Protein AF-A0A485ASW5-F1 (afdb_monomer)

pLDDT: mean 81.19, std 19.3, range [28.7, 95.56]

Foldseek 3Di:
DDQAACPAEDEQQQDDDLVRLLRLLVRLYAYAYDVPVCVVVVVHDHPQVSNVVSNHHDYDVPDPPPPD

InterPro domains:
  IPR032466 Metal-dependent hydrolase [SSF51556] (5-56)

Organism: Raoultella planticola (NCBI:txid575)

Solvent-accessible surface area (backbone atoms only — not comparable to full-atom values): 3976 Å² total; per-residue (Å²): 134,73,100,62,22,78,88,36,73,48,67,58,63,47,85,69,54,73,68,55,37,46,50,31,10,76,40,26,21,25,40,33,54,50,68,67,58,26,57,76,70,68,65,53,72,49,62,59,66,60,27,49,74,40,47,19,36,74,66,36,83,55,71,80,79,71,86,120

Structure (mmCIF, N/CA/C/O backbone):
data_AF-A0A485ASW5-F1
#
_entry.id   AF-A0A485ASW5-F1
#
loop_
_atom_site.group_PDB
_atom_site.id
_atom_site.type_symbol
_atom_site.label_atom_id
_atom_site.label_alt_id
_atom_site.label_comp_id
_atom_site.label_asym_id
_atom_site.label_entity_id
_atom_site.label_seq_id
_atom_site.pdbx_PDB_ins_code
_atom_site.Cartn_x
_atom_site.Cartn_y
_atom_site.Cartn_z
_atom_site.occupancy
_atom_site.B_iso_or_equiv
_atom_site.auth_seq_id
_atom_site.auth_comp_id
_atom_site.auth_asym_id
_atom_site.auth_atom_id
_atom_site.pdbx_PDB_model_num
ATOM 1 N N . MET A 1 1 ? -7.321 13.184 15.945 1.00 50.91 1 MET A N 1
ATOM 2 C CA . MET A 1 1 ? -7.493 12.691 14.566 1.00 50.91 1 MET A CA 1
ATOM 3 C C . MET A 1 1 ? -6.315 11.779 14.284 1.00 50.91 1 MET A C 1
ATOM 5 O O . MET A 1 1 ? -5.198 12.262 14.170 1.00 50.91 1 MET A O 1
ATOM 9 N N . THR A 1 2 ? -6.515 10.468 14.369 1.00 66.75 2 THR A N 1
ATOM 10 C CA . THR A 1 2 ? -5.467 9.478 14.088 1.00 66.75 2 THR A CA 1
ATOM 11 C C . THR A 1 2 ? -5.208 9.454 12.582 1.00 66.75 2 THR A C 1
ATOM 13 O O . THR A 1 2 ? -6.157 9.463 11.810 1.00 66.75 2 THR A O 1
ATOM 16 N N . GLY A 1 3 ? -3.943 9.455 12.150 1.00 84.56 3 GLY A N 1
ATOM 17 C CA . GLY A 1 3 ? -3.553 9.426 10.727 1.00 84.56 3 GLY A CA 1
ATOM 18 C C . GLY A 1 3 ? -3.769 8.075 10.026 1.00 84.56 3 GLY A C 1
ATOM 19 O O . GLY A 1 3 ? -3.075 7.782 9.061 1.00 84.56 3 GLY A O 1
ATOM 20 N N . TRP A 1 4 ? -4.687 7.253 10.538 1.00 87.81 4 TRP A N 1
ATOM 21 C CA . TRP A 1 4 ? -4.957 5.872 10.135 1.00 87.81 4 TRP A CA 1
ATOM 22 C C . TRP A 1 4 ? -6.450 5.584 10.302 1.00 87.81 4 TRP A C 1
ATOM 24 O O . TRP A 1 4 ? -7.070 6.141 11.215 1.00 87.81 4 TRP A O 1
ATOM 34 N N . GLY A 1 5 ? -7.001 4.682 9.490 1.00 86.69 5 GLY A N 1
ATOM 35 C CA . GLY A 1 5 ? -8.391 4.250 9.612 1.00 86.69 5 GLY A CA 1
ATOM 36 C C . GLY A 1 5 ? -9.029 3.807 8.299 1.00 86.69 5 GLY A C 1
ATOM 37 O O . GLY A 1 5 ? -8.490 4.010 7.213 1.00 86.69 5 GLY A O 1
ATOM 38 N N . ASN A 1 6 ? -10.245 3.272 8.413 1.00 87.69 6 ASN A N 1
ATOM 39 C CA . ASN A 1 6 ? -11.081 2.820 7.296 1.00 87.69 6 ASN A CA 1
ATOM 40 C C . ASN A 1 6 ? -11.504 3.934 6.323 1.00 87.69 6 ASN A C 1
ATOM 42 O O . ASN A 1 6 ? -12.196 3.659 5.345 1.00 87.69 6 ASN A O 1
ATOM 46 N N . ASP A 1 7 ? -11.172 5.187 6.592 1.00 87.94 7 ASP A N 1
ATOM 47 C CA . ASP A 1 7 ? -11.418 6.372 5.771 1.00 87.94 7 ASP A CA 1
ATOM 48 C C . ASP A 1 7 ? -10.112 7.056 5.324 1.00 87.94 7 ASP A C 1
ATOM 50 O O . ASP A 1 7 ? -10.145 8.148 4.757 1.00 87.94 7 ASP A O 1
ATOM 54 N N . VAL A 1 8 ? -8.965 6.402 5.531 1.00 89.50 8 VAL A N 1
ATOM 55 C CA . VAL A 1 8 ? -7.634 6.885 5.146 1.00 89.50 8 VAL A CA 1
ATOM 56 C C . VAL A 1 8 ? -7.065 6.022 4.019 1.00 89.50 8 VAL A C 1
ATOM 58 O O . VAL A 1 8 ? -7.246 4.804 3.994 1.00 89.50 8 VAL A O 1
ATOM 61 N N . TRP A 1 9 ? -6.356 6.657 3.079 1.00 90.31 9 TRP A N 1
ATOM 62 C CA . TRP A 1 9 ? -5.644 5.979 1.994 1.00 90.31 9 TRP A CA 1
ATOM 63 C C . TRP A 1 9 ? -4.255 6.564 1.772 1.00 90.31 9 TRP A C 1
ATOM 65 O O . TRP A 1 9 ? -4.090 7.784 1.741 1.00 90.31 9 TRP A O 1
ATOM 75 N N . PHE A 1 10 ? -3.283 5.691 1.505 1.00 91.19 10 PHE A N 1
ATOM 76 C CA . PHE A 1 10 ? -1.943 6.082 1.068 1.00 91.19 10 PHE A CA 1
ATOM 77 C C . PHE A 1 10 ? -1.672 5.652 -0.376 1.00 91.19 10 PHE A C 1
ATOM 79 O O . PHE A 1 10 ? -2.139 4.610 -0.839 1.00 91.19 10 PHE A O 1
ATOM 86 N N . ALA A 1 11 ? -0.910 6.463 -1.107 1.00 91.25 11 ALA A N 1
ATOM 87 C CA . ALA A 1 11 ? -0.576 6.195 -2.500 1.00 91.25 11 ALA A CA 1
ATOM 88 C C . ALA A 1 11 ? 0.698 5.351 -2.637 1.00 91.25 11 ALA A C 1
ATOM 90 O O . ALA A 1 11 ? 1.622 5.452 -1.831 1.00 91.25 11 ALA A O 1
ATOM 91 N N . HIS A 1 12 ? 0.769 4.581 -3.722 1.00 91.69 12 HIS A N 1
ATOM 92 C CA . HIS A 1 12 ? 1.932 3.806 -4.171 1.00 91.69 12 HIS A CA 1
ATOM 93 C C . HIS A 1 12 ? 2.319 2.612 -3.290 1.00 91.69 12 HIS A C 1
ATOM 95 O O . HIS A 1 12 ? 2.296 1.496 -3.805 1.00 91.69 12 HIS A O 1
ATOM 101 N N . LEU A 1 13 ? 2.694 2.851 -2.026 1.00 91.31 13 LEU A N 1
ATOM 102 C CA . LEU A 1 13 ? 3.074 1.862 -1.002 1.00 91.31 13 LEU A CA 1
ATOM 103 C C . LEU A 1 13 ? 3.974 0.724 -1.518 1.00 91.31 13 LEU A C 1
ATOM 105 O O . LEU A 1 13 ? 3.734 -0.458 -1.290 1.00 91.31 13 LEU A O 1
ATOM 109 N N . VAL A 1 14 ? 5.021 1.097 -2.256 1.00 93.69 14 VAL A N 1
ATOM 110 C CA . VAL A 1 14 ? 5.929 0.139 -2.910 1.00 93.69 14 VAL A CA 1
ATOM 111 C C . VAL A 1 14 ? 7.026 -0.372 -1.973 1.00 93.69 14 VAL A C 1
ATOM 113 O O . VAL A 1 14 ? 7.625 -1.415 -2.217 1.00 93.69 14 VAL A O 1
ATOM 116 N N . LYS A 1 15 ? 7.320 0.379 -0.911 1.00 92.62 15 LYS A N 1
ATOM 117 C CA . LYS A 1 15 ? 8.407 0.115 0.036 1.00 92.62 15 LYS A CA 1
ATOM 118 C C . LYS A 1 15 ? 7.831 0.094 1.445 1.00 92.62 15 LYS A C 1
ATOM 120 O O . LYS A 1 15 ? 8.010 1.050 2.184 1.00 92.62 15 LYS A O 1
ATOM 125 N N . LEU A 1 16 ? 7.082 -0.960 1.750 1.00 92.44 16 LEU A N 1
ATOM 126 C CA . LEU A 1 16 ? 6.550 -1.189 3.085 1.00 92.44 16 LEU A CA 1
ATOM 127 C C . LEU A 1 16 ? 7.357 -2.259 3.808 1.00 92.44 16 LEU A C 1
ATOM 129 O O . LEU A 1 16 ? 7.753 -3.263 3.210 1.00 92.44 16 LEU A O 1
ATOM 133 N N . LEU A 1 17 ? 7.547 -2.048 5.101 1.00 95.56 17 LEU A N 1
ATOM 134 C CA . LEU A 1 17 ? 7.998 -3.066 6.030 1.00 95.56 17 LEU A CA 1
ATOM 135 C C . LEU A 1 17 ? 6.813 -3.958 6.453 1.00 95.56 17 LEU A C 1
ATOM 137 O O . LEU A 1 17 ? 5.659 -3.510 6.432 1.00 95.56 17 LEU A O 1
ATOM 141 N N . PRO A 1 18 ? 7.056 -5.219 6.854 1.00 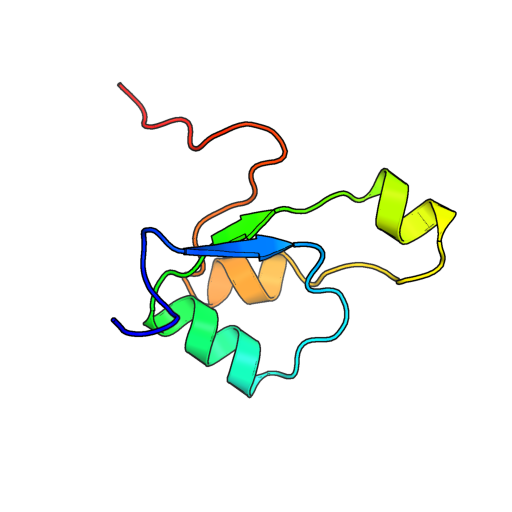94.56 18 PRO A N 1
ATOM 142 C CA . PRO A 1 18 ? 5.996 -6.126 7.304 1.00 94.56 18 PRO A CA 1
ATOM 143 C C . PRO A 1 18 ? 5.113 -5.553 8.425 1.00 94.56 18 PRO A C 1
ATOM 145 O O . PRO A 1 18 ? 3.899 -5.757 8.431 1.00 94.56 18 PRO A O 1
ATOM 148 N N . GLU A 1 19 ? 5.698 -4.802 9.355 1.00 95.38 19 GLU A N 1
ATOM 149 C CA . GLU A 1 19 ? 4.996 -4.132 10.450 1.00 95.38 19 GLU A CA 1
ATOM 150 C C . GLU A 1 19 ? 4.064 -3.010 9.971 1.00 95.38 19 GLU A C 1
ATOM 152 O O . GLU A 1 19 ? 2.984 -2.825 10.532 1.00 95.38 19 GLU A O 1
ATOM 157 N N . GLU A 1 20 ? 4.428 -2.298 8.903 1.00 94.12 20 GLU A N 1
ATOM 158 C CA . GLU A 1 20 ? 3.591 -1.252 8.314 1.00 94.12 20 GLU A CA 1
ATOM 159 C C . GLU A 1 20 ? 2.403 -1.873 7.576 1.00 94.12 20 GLU A C 1
ATOM 161 O O . GLU A 1 20 ? 1.279 -1.390 7.696 1.00 94.12 20 GLU A O 1
ATOM 166 N N . ILE A 1 21 ? 2.618 -2.997 6.883 1.00 93.12 21 ILE A N 1
ATOM 167 C CA . ILE A 1 21 ? 1.541 -3.794 6.276 1.00 93.12 21 ILE A CA 1
ATOM 168 C C . ILE A 1 21 ? 0.552 -4.255 7.354 1.00 93.12 21 ILE A C 1
ATOM 170 O O . ILE A 1 21 ? -0.660 -4.108 7.186 1.00 93.12 21 ILE A O 1
ATOM 174 N N . ALA A 1 22 ? 1.058 -4.764 8.481 1.00 93.25 22 ALA A N 1
ATOM 175 C CA . ALA A 1 22 ? 0.224 -5.188 9.598 1.00 93.25 22 ALA A CA 1
ATOM 176 C C . ALA A 1 22 ? -0.568 -4.018 10.207 1.00 93.25 22 ALA A C 1
ATOM 178 O O . ALA A 1 22 ? -1.753 -4.177 10.495 1.00 93.25 22 ALA A O 1
ATOM 179 N N . LEU A 1 23 ? 0.046 -2.841 10.370 1.00 92.81 23 LEU A N 1
ATOM 180 C CA . LEU A 1 23 ? -0.623 -1.640 10.882 1.00 92.81 23 LEU A CA 1
ATOM 181 C C . LEU A 1 23 ? -1.741 -1.158 9.947 1.00 92.81 23 LEU A C 1
ATOM 183 O O . LEU A 1 23 ? -2.850 -0.853 10.398 1.00 92.81 23 LEU A O 1
ATOM 187 N N . LEU A 1 24 ? -1.469 -1.105 8.642 1.00 91.75 24 LEU A N 1
ATOM 188 C CA . LEU A 1 24 ? -2.459 -0.733 7.631 1.00 91.75 24 LEU A CA 1
ATOM 189 C C . LEU A 1 24 ? -3.646 -1.701 7.646 1.00 91.75 24 LEU A C 1
ATOM 191 O O . LEU A 1 24 ? -4.793 -1.263 7.605 1.00 91.75 24 LEU A O 1
ATOM 195 N N . GLY A 1 25 ? -3.368 -2.996 7.792 1.00 91.31 25 GLY A N 1
ATOM 196 C CA . GLY A 1 25 ? -4.376 -4.037 7.941 1.00 91.31 25 GLY A CA 1
ATOM 197 C C . GLY A 1 25 ? -5.228 -3.903 9.204 1.00 91.31 25 GLY A C 1
ATOM 198 O O . GLY A 1 25 ? -6.452 -3.857 9.125 1.00 91.31 25 GLY A O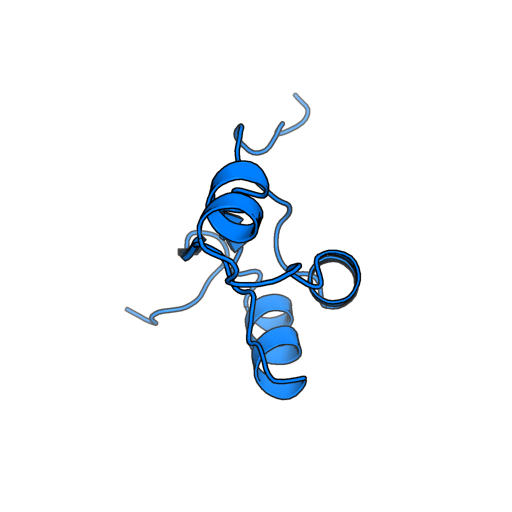 1
ATOM 199 N N . GLN A 1 26 ? -4.591 -3.746 10.368 1.00 92.06 26 GLN A N 1
ATOM 200 C CA . GLN A 1 26 ? -5.273 -3.580 11.661 1.00 92.06 26 GLN A CA 1
ATOM 201 C C . GLN A 1 26 ? -6.194 -2.357 11.698 1.00 92.06 26 GLN A C 1
ATOM 203 O O . GLN A 1 26 ? -7.244 -2.381 12.336 1.00 92.06 26 GLN A O 1
ATOM 208 N N . THR A 1 27 ? -5.792 -1.278 11.028 1.00 90.81 27 THR A N 1
ATOM 209 C C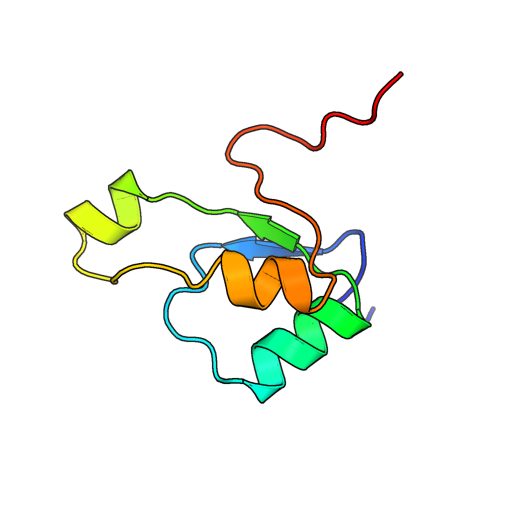A . THR A 1 27 ? -6.559 -0.025 10.968 1.00 90.81 27 THR A CA 1
ATOM 210 C C . THR A 1 27 ? -7.551 0.015 9.804 1.00 90.81 27 THR A C 1
ATOM 212 O O . THR A 1 27 ? -8.338 0.957 9.722 1.00 90.81 27 THR A O 1
ATOM 215 N N . GLY A 1 28 ? -7.493 -0.977 8.906 1.00 89.75 28 GLY A N 1
ATOM 216 C CA . GLY A 1 28 ? -8.209 -1.031 7.630 1.00 89.75 28 GLY A CA 1
ATOM 217 C C . GLY A 1 28 ? -7.947 0.174 6.717 1.00 89.75 28 GLY A C 1
ATOM 218 O O . GLY A 1 28 ? -8.784 0.550 5.892 1.00 89.75 28 GLY A O 1
ATOM 219 N N . THR A 1 29 ? -6.757 0.763 6.842 1.00 90.88 29 THR A N 1
ATOM 220 C CA . THR A 1 29 ? -6.274 1.833 5.966 1.00 90.88 29 THR A CA 1
ATOM 221 C C . 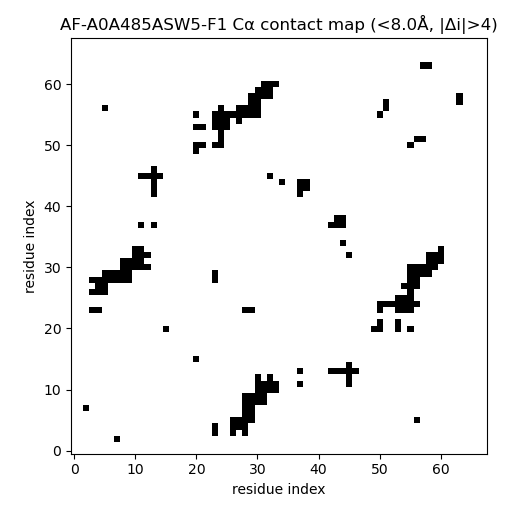THR A 1 29 ? -6.083 1.295 4.546 1.00 90.88 29 THR A C 1
ATOM 223 O O . THR A 1 29 ? -5.568 0.193 4.345 1.00 90.88 29 THR A O 1
ATOM 226 N N . GLY A 1 30 ? -6.519 2.059 3.545 1.00 89.88 30 GLY A N 1
ATOM 227 C CA . GLY A 1 30 ? -6.498 1.637 2.147 1.00 89.88 30 GLY A CA 1
ATOM 228 C C . GLY A 1 30 ? -5.248 2.050 1.365 1.00 89.88 30 GLY A C 1
ATOM 229 O O . GLY A 1 30 ? -4.452 2.890 1.790 1.00 89.88 30 GLY A O 1
ATOM 230 N N . ILE A 1 31 ? -5.123 1.499 0.153 1.00 89.31 31 ILE A N 1
ATOM 231 C CA . ILE A 1 31 ? -4.080 1.851 -0.822 1.00 89.31 31 ILE A CA 1
ATOM 232 C C . ILE A 1 31 ? -4.673 2.419 -2.122 1.00 89.31 31 ILE A C 1
ATOM 234 O O . ILE A 1 31 ? -5.596 1.857 -2.715 1.00 89.31 31 ILE A O 1
ATOM 238 N N . ALA A 1 32 ? -4.086 3.508 -2.617 1.00 90.19 32 ALA A N 1
ATOM 239 C CA . ALA A 1 32 ? -4.256 3.984 -3.988 1.00 90.19 32 ALA A CA 1
ATOM 240 C C . ALA A 1 32 ? -3.064 3.516 -4.845 1.00 90.19 32 ALA A C 1
ATOM 242 O O . ALA A 1 32 ? -1.970 4.086 -4.797 1.00 90.19 32 ALA A O 1
ATOM 243 N N . HIS A 1 33 ? -3.255 2.433 -5.603 1.00 87.50 33 HIS A N 1
ATOM 244 C CA . HIS A 1 33 ? -2.194 1.820 -6.406 1.00 87.50 33 HIS A CA 1
ATOM 245 C C . HIS A 1 33 ? -2.217 2.307 -7.863 1.00 87.50 33 HIS A C 1
ATOM 247 O O . HIS A 1 33 ? -3.245 2.230 -8.534 1.00 87.50 33 HIS A O 1
ATOM 253 N N . CYS A 1 34 ? -1.054 2.732 -8.368 1.00 88.19 34 CYS A N 1
ATOM 254 C CA . CYS A 1 34 ? -0.860 3.204 -9.742 1.00 88.19 34 CYS A CA 1
ATOM 255 C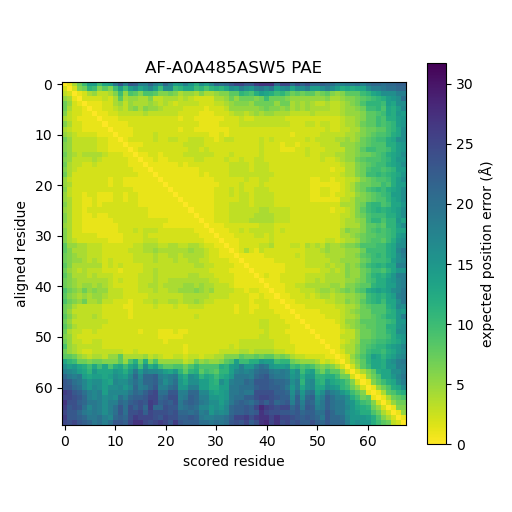 C . CYS A 1 34 ? 0.302 2.441 -10.412 1.00 88.19 34 CYS A C 1
ATOM 257 O O . CYS A 1 34 ? 1.427 2.953 -10.435 1.00 88.19 34 CYS A O 1
ATOM 259 N N . PRO A 1 35 ? 0.063 1.246 -10.988 1.00 88.31 35 PRO A N 1
ATOM 260 C CA . PRO A 1 35 ? 1.129 0.386 -11.513 1.00 88.31 35 PRO A CA 1
ATOM 261 C C . PRO A 1 35 ? 1.902 1.050 -12.656 1.00 88.31 35 PRO A C 1
ATOM 263 O O . PRO A 1 35 ? 3.123 0.941 -12.722 1.00 88.31 35 PRO A O 1
ATOM 266 N N . GLN A 1 36 ? 1.212 1.813 -13.512 1.00 91.31 36 GLN A N 1
ATOM 267 C CA . GLN A 1 36 ? 1.842 2.557 -14.604 1.00 91.31 36 GLN A CA 1
ATOM 268 C C . GLN A 1 36 ? 2.862 3.579 -14.089 1.00 91.31 36 GLN A C 1
ATOM 270 O O . GLN A 1 36 ? 3.955 3.678 -14.639 1.00 91.31 36 GLN A O 1
ATOM 275 N N . SER A 1 37 ? 2.514 4.337 -13.044 1.00 90.94 37 SER A N 1
ATOM 276 C CA . SER A 1 37 ? 3.423 5.329 -12.461 1.00 90.94 37 SER A CA 1
ATOM 277 C C . SER A 1 37 ? 4.622 4.638 -11.816 1.00 90.94 37 SER A C 1
ATOM 279 O O . SER A 1 37 ? 5.762 4.960 -12.138 1.00 90.94 37 SER A O 1
ATOM 281 N N . ASN A 1 38 ? 4.371 3.611 -10.998 1.00 91.19 38 ASN A N 1
ATOM 282 C CA . ASN A 1 38 ? 5.431 2.875 -10.315 1.00 91.19 38 ASN A CA 1
ATOM 283 C C . ASN A 1 38 ? 6.410 2.220 -11.301 1.00 91.19 38 ASN A C 1
ATOM 285 O O . ASN A 1 38 ? 7.619 2.269 -11.086 1.00 91.19 38 ASN A O 1
ATOM 289 N N . GLY A 1 39 ? 5.903 1.630 -12.389 1.00 92.62 39 GLY A N 1
ATOM 290 C CA . GLY A 1 39 ? 6.730 1.031 -13.434 1.00 92.62 39 GLY A CA 1
ATOM 291 C C . GLY A 1 39 ? 7.519 2.079 -14.215 1.00 92.62 39 GLY A C 1
ATOM 292 O O . GLY A 1 39 ? 8.730 1.951 -14.370 1.00 92.62 39 GLY A O 1
ATOM 293 N N . ARG A 1 40 ? 6.859 3.159 -14.651 1.00 94.94 40 ARG A N 1
ATOM 294 C 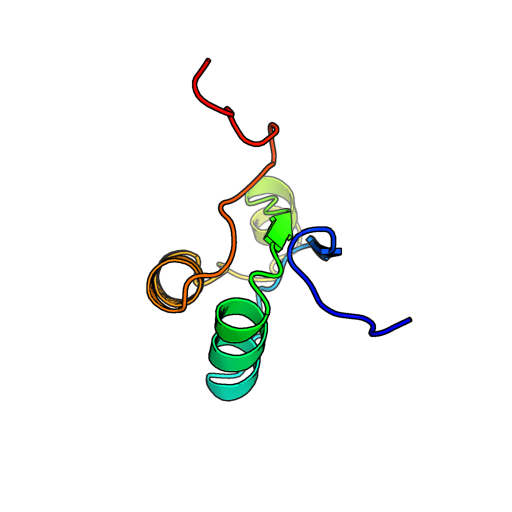CA . ARG A 1 40 ? 7.496 4.233 -15.430 1.00 94.94 40 ARG A CA 1
ATOM 295 C C . ARG A 1 40 ? 8.558 4.999 -14.642 1.00 94.94 40 ARG A C 1
ATOM 297 O O . ARG A 1 40 ? 9.525 5.452 -15.241 1.00 94.94 40 ARG A O 1
ATOM 304 N N . LEU A 1 41 ? 8.385 5.139 -13.330 1.00 94.25 41 LEU A N 1
ATOM 305 C CA . LEU A 1 41 ? 9.336 5.809 -12.439 1.00 94.25 41 LEU A CA 1
ATOM 306 C C . LEU A 1 41 ? 10.341 4.844 -11.786 1.00 94.25 41 LEU A C 1
ATOM 308 O O . LEU A 1 41 ? 11.146 5.279 -10.968 1.00 94.25 41 LEU A O 1
ATOM 312 N N . GLY A 1 42 ? 10.295 3.544 -12.100 1.00 93.69 42 GLY A N 1
ATOM 313 C CA . GLY A 1 42 ? 11.199 2.549 -11.512 1.00 93.69 42 GLY A CA 1
ATOM 314 C C . GLY A 1 42 ? 11.035 2.365 -9.997 1.00 93.69 42 GLY A C 1
ATOM 315 O O . GLY A 1 42 ? 11.954 1.897 -9.331 1.00 93.69 42 GLY A O 1
ATOM 316 N N . SER A 1 43 ? 9.882 2.726 -9.428 1.00 92.19 43 SER A N 1
ATOM 317 C CA . SER A 1 43 ? 9.629 2.653 -7.983 1.00 92.19 43 SER A CA 1
ATOM 318 C C . SER A 1 43 ? 9.522 1.208 -7.479 1.00 92.19 43 SER A C 1
ATOM 320 O O . SER A 1 43 ? 9.890 0.928 -6.336 1.00 92.19 43 SER A O 1
ATOM 322 N N . GLY A 1 44 ? 9.041 0.294 -8.333 1.00 92.81 44 GLY A N 1
ATOM 323 C CA . GLY A 1 44 ? 8.886 -1.138 -8.051 1.00 92.81 44 GLY A CA 1
ATOM 324 C C . GLY A 1 44 ? 7.433 -1.627 -8.073 1.00 92.81 44 GLY A C 1
ATOM 325 O O . GLY A 1 44 ? 6.532 -0.938 -8.550 1.00 92.81 44 GLY A O 1
ATOM 326 N N . ILE A 1 45 ? 7.203 -2.831 -7.548 1.00 91.88 45 ILE A N 1
ATOM 327 C CA . ILE A 1 45 ? 5.886 -3.480 -7.485 1.00 91.88 45 ILE A CA 1
ATOM 328 C C . ILE A 1 45 ? 5.407 -3.441 -6.032 1.00 91.88 45 ILE A C 1
ATOM 330 O O . ILE A 1 45 ? 6.133 -3.872 -5.142 1.00 91.88 45 ILE A O 1
ATOM 334 N N . ALA A 1 46 ? 4.212 -2.899 -5.791 1.00 91.50 46 ALA A N 1
ATOM 335 C CA . ALA A 1 46 ? 3.611 -2.908 -4.458 1.00 91.50 46 ALA A CA 1
ATOM 336 C C . ALA A 1 46 ? 3.124 -4.322 -4.111 1.00 91.50 46 ALA A C 1
ATOM 338 O O . ALA A 1 46 ? 2.527 -4.985 -4.962 1.00 91.50 46 ALA A O 1
ATOM 339 N N . ASP A 1 47 ? 3.338 -4.765 -2.870 1.00 92.00 47 ASP A N 1
ATOM 340 C CA . ASP A 1 47 ? 2.874 -6.075 -2.401 1.00 92.00 47 ASP A CA 1
ATOM 341 C C . ASP A 1 47 ? 1.395 -6.018 -1.994 1.00 92.00 47 ASP A C 1
ATOM 343 O O . ASP A 1 47 ? 1.012 -5.964 -0.823 1.00 92.00 47 ASP A O 1
ATOM 347 N N . LEU A 1 48 ? 0.544 -5.976 -3.016 1.00 89.38 48 LEU A N 1
ATOM 348 C CA . LEU A 1 48 ? -0.906 -5.901 -2.869 1.00 89.38 48 LEU A CA 1
ATOM 349 C C . LEU A 1 48 ? -1.483 -7.140 -2.177 1.00 89.38 48 LEU A C 1
ATOM 351 O O . LEU A 1 48 ? -2.470 -7.024 -1.456 1.00 89.38 48 LEU A O 1
ATOM 355 N N . LEU A 1 49 ? -0.856 -8.304 -2.367 1.00 90.25 49 LEU A N 1
ATOM 356 C CA . LEU A 1 49 ? -1.306 -9.553 -1.764 1.00 90.25 49 LEU A CA 1
ATOM 357 C C . LEU A 1 49 ? -1.066 -9.552 -0.252 1.00 90.25 49 LEU A C 1
ATOM 359 O O . LEU A 1 49 ? -1.936 -9.985 0.502 1.00 90.25 49 LEU A O 1
ATOM 363 N N . ALA A 1 50 ? 0.094 -9.074 0.204 1.00 90.88 50 ALA A N 1
ATOM 364 C CA . ALA A 1 50 ? 0.364 -8.935 1.631 1.00 90.88 50 ALA A CA 1
ATOM 365 C C . ALA A 1 50 ? -0.587 -7.923 2.290 1.00 90.88 50 ALA A C 1
ATOM 367 O O . ALA 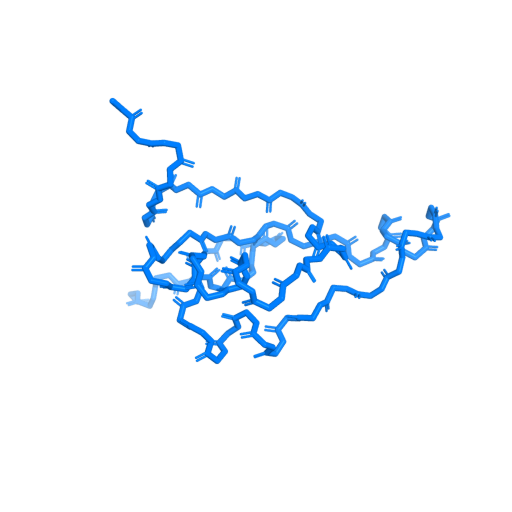A 1 50 ? -1.115 -8.196 3.367 1.00 90.88 50 ALA A O 1
ATOM 368 N N . LEU A 1 51 ? -0.864 -6.800 1.618 1.00 89.12 51 LEU A N 1
ATOM 369 C CA . LEU A 1 51 ? -1.818 -5.791 2.090 1.00 89.12 51 LEU A CA 1
ATOM 370 C C . LEU A 1 51 ? -3.251 -6.332 2.191 1.00 89.12 51 LEU A C 1
ATOM 372 O O . LEU A 1 51 ? -3.913 -6.117 3.206 1.00 89.12 51 LEU A O 1
ATOM 376 N N . GLU A 1 52 ? -3.718 -7.067 1.181 1.00 87.31 52 GLU A N 1
ATOM 377 C CA . GLU A 1 52 ? -5.043 -7.695 1.191 1.00 87.31 52 GLU A CA 1
ATOM 378 C C . GLU A 1 52 ? -5.154 -8.743 2.308 1.00 87.31 52 GLU A C 1
ATOM 380 O O . GLU A 1 52 ? -6.114 -8.733 3.079 1.00 87.31 52 GLU A O 1
ATOM 385 N N . LYS A 1 53 ? -4.134 -9.599 2.469 1.00 89.06 53 LYS A N 1
ATOM 386 C CA . LYS A 1 53 ? -4.085 -10.604 3.544 1.00 89.06 53 LYS A CA 1
ATOM 387 C C . LYS A 1 53 ? -4.060 -9.992 4.943 1.00 89.06 53 LYS A C 1
ATOM 389 O O . LYS A 1 53 ? -4.577 -10.606 5.871 1.00 89.06 53 LYS A O 1
ATOM 394 N N . ALA A 1 54 ? -3.465 -8.812 5.105 1.00 88.12 54 ALA A N 1
ATOM 395 C CA . ALA A 1 54 ? -3.444 -8.100 6.378 1.00 88.12 54 ALA A CA 1
ATOM 396 C C . ALA A 1 54 ? -4.800 -7.460 6.735 1.00 88.12 54 ALA A C 1
ATOM 398 O O . ALA A 1 54 ? -4.979 -7.029 7.870 1.00 88.12 54 ALA A O 1
ATOM 399 N N . GLY A 1 55 ? -5.757 -7.408 5.800 1.00 82.25 55 GLY A N 1
ATOM 400 C CA . GLY A 1 55 ? -7.055 -6.755 5.990 1.00 82.25 55 GLY A CA 1
ATOM 401 C C . GLY A 1 55 ? -7.089 -5.291 5.540 1.00 82.25 55 GLY A C 1
ATOM 402 O O . GLY A 1 55 ? -8.066 -4.595 5.813 1.00 82.25 55 GLY A O 1
ATOM 403 N N . GLY A 1 56 ? -6.050 -4.813 4.844 1.00 72.44 56 GLY A N 1
ATOM 404 C CA . GLY A 1 56 ? -6.023 -3.469 4.270 1.00 72.44 56 GLY A CA 1
ATOM 405 C C . GLY A 1 56 ? -7.089 -3.319 3.183 1.00 72.44 56 GLY A C 1
ATOM 406 O O . GLY A 1 56 ? -7.257 -4.196 2.332 1.00 72.44 56 GLY A O 1
ATOM 407 N N . ALA A 1 57 ? -7.838 -2.213 3.201 1.00 63.22 57 ALA A N 1
ATOM 408 C CA . ALA A 1 57 ? -8.942 -2.014 2.268 1.00 63.22 57 ALA A CA 1
ATOM 409 C C . ALA A 1 57 ? -8.442 -1.893 0.813 1.00 63.22 57 ALA A C 1
ATOM 411 O O . ALA A 1 57 ? -7.558 -1.092 0.497 1.00 63.22 57 ALA A O 1
ATOM 412 N N . GLY A 1 58 ? -9.058 -2.690 -0.066 1.00 62.44 58 GLY A N 1
ATOM 413 C CA . GLY A 1 58 ? -8.673 -2.890 -1.460 1.00 62.44 58 GLY A CA 1
ATOM 414 C C . GLY A 1 58 ? -8.547 -1.631 -2.326 1.00 62.44 58 GLY A C 1
ATOM 415 O O . GLY A 1 58 ? -9.147 -0.578 -2.098 1.00 62.44 58 GLY A O 1
ATOM 416 N N . ILE A 1 59 ? -7.732 -1.826 -3.355 1.00 54.94 59 ILE A N 1
ATOM 417 C CA . ILE A 1 59 ? -7.142 -0.877 -4.294 1.00 54.94 59 ILE A CA 1
ATOM 418 C C . ILE A 1 59 ? -8.192 -0.052 -5.036 1.00 54.94 59 ILE A C 1
ATOM 420 O O . ILE A 1 59 ? -9.034 -0.609 -5.737 1.00 54.94 59 ILE A O 1
ATOM 424 N N . ALA A 1 60 ? -8.061 1.274 -4.997 1.00 46.06 60 ALA A N 1
ATOM 425 C CA . ALA A 1 60 ? -8.822 2.152 -5.878 1.00 46.06 60 ALA A CA 1
ATOM 426 C C . ALA A 1 60 ? -7.913 3.046 -6.733 1.00 46.06 60 ALA A C 1
ATOM 428 O O . ALA A 1 60 ? -7.641 4.193 -6.399 1.00 46.06 60 ALA A O 1
ATOM 429 N N . GLY A 1 61 ? -7.536 2.524 -7.903 1.00 42.78 61 GLY A N 1
ATOM 430 C CA . GLY A 1 61 ? -7.592 3.317 -9.141 1.00 42.78 61 GLY A CA 1
ATOM 431 C C . GLY A 1 61 ? -9.037 3.507 -9.649 1.00 42.78 61 GLY A C 1
ATOM 432 O O . GLY A 1 61 ? -9.274 4.206 -10.625 1.00 42.78 61 GLY A O 1
ATOM 433 N N . GLY A 1 62 ? -10.017 2.906 -8.972 1.00 36.97 62 GLY A N 1
ATOM 434 C CA . GLY A 1 62 ? -11.453 3.1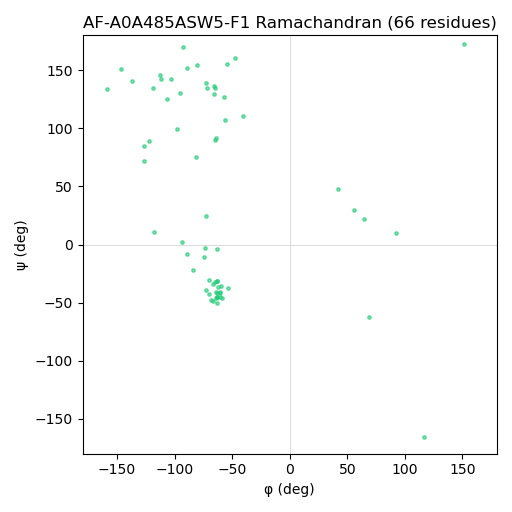22 -9.111 1.00 36.97 62 GLY A CA 1
ATOM 435 C C . GLY A 1 62 ? -12.109 2.652 -7.817 1.00 36.97 62 GLY A C 1
ATOM 436 O O . GLY A 1 62 ? -11.705 1.625 -7.283 1.00 36.97 62 GLY A O 1
ATOM 437 N N . GLY A 1 63 ? -13.021 3.455 -7.266 1.00 32.12 63 GLY A N 1
ATOM 438 C CA . GLY A 1 63 ? -13.533 3.332 -5.901 1.00 32.12 63 GLY A CA 1
ATOM 439 C C . GLY A 1 63 ? -13.960 1.926 -5.479 1.00 32.12 63 GLY A C 1
ATOM 440 O O . GLY A 1 63 ? -14.276 1.070 -6.304 1.00 32.12 63 GLY A O 1
ATOM 441 N N . ARG A 1 64 ? -14.038 1.726 -4.156 1.00 43.47 64 ARG A N 1
ATOM 442 C CA . ARG A 1 64 ? -14.772 0.607 -3.558 1.00 43.47 64 ARG A CA 1
ATOM 443 C C . ARG A 1 64 ? -16.074 0.433 -4.340 1.00 43.47 64 ARG A C 1
ATOM 445 O O . ARG A 1 64 ? -16.971 1.268 -4.215 1.00 43.47 64 ARG A O 1
ATOM 452 N N . ARG A 1 65 ? -16.216 -0.653 -5.106 1.00 36.06 65 ARG A N 1
ATOM 453 C CA . ARG A 1 65 ? -17.551 -1.191 -5.350 1.00 36.06 65 ARG A CA 1
ATOM 454 C C . ARG A 1 65 ? -18.041 -1.649 -3.985 1.00 36.06 65 ARG A C 1
ATOM 456 O O . ARG A 1 65 ? -17.792 -2.767 -3.556 1.00 36.06 65 ARG A O 1
ATOM 463 N N . ARG A 1 66 ? -18.691 -0.731 -3.271 1.00 36.25 66 ARG A N 1
ATOM 464 C CA . ARG A 1 66 ? -19.743 -1.091 -2.335 1.00 36.25 66 ARG A CA 1
ATOM 465 C C . ARG A 1 66 ? -20.737 -1.862 -3.211 1.00 36.25 66 ARG A C 1
ATOM 467 O O . ARG A 1 66 ? -21.326 -1.254 -4.098 1.00 36.25 66 ARG A O 1
ATOM 474 N N . LEU A 1 67 ? -20.813 -3.185 -3.063 1.00 28.70 67 LEU A N 1
ATOM 475 C CA . LEU A 1 67 ? -21.922 -3.957 -3.619 1.00 28.70 67 LEU A CA 1
ATOM 476 C C . LEU A 1 67 ? -23.181 -3.466 -2.889 1.00 28.70 67 LEU A C 1
ATOM 478 O O . LEU A 1 67 ? -23.459 -3.877 -1.765 1.00 28.70 67 LEU A O 1
ATOM 482 N N . GLN A 1 68 ? -23.828 -2.461 -3.477 1.00 34.56 68 GLN A N 1
ATOM 483 C CA . GLN A 1 68 ? -25.269 -2.504 -3.674 1.00 34.56 68 GLN A CA 1
ATOM 484 C C . GLN A 1 68 ? -25.513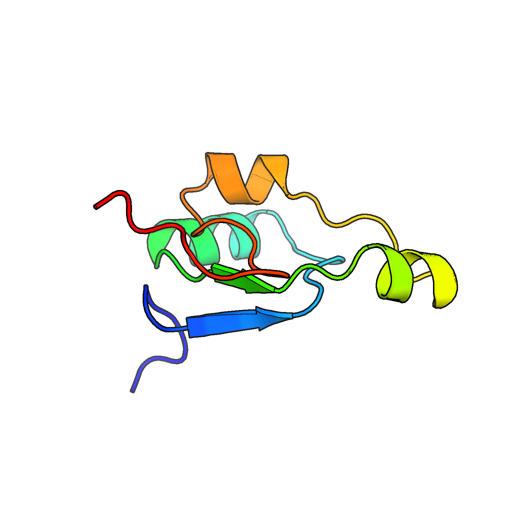 -3.237 -4.990 1.00 34.56 68 GLN A C 1
ATOM 486 O O . GLN A 1 68 ? -24.686 -3.043 -5.914 1.00 34.56 68 GLN A O 1
#

Mean predicted aligned error: 6.51 Å

Sequence (68 aa):
MTGWGNDVWFAHLVKLLPEEIALLGQTGTGIAHCPQSNGRLGSGIADLLALEKAGGAGIAGGGRRRLQ

Radius of gyration: 11.9 Å; Cα contacts (8 Å, |Δi|>4): 102; chains: 1; bounding box: 36×23×30 Å

Nearest PDB structures (foldseek):
  6ohc-assembly1_A  TM=9.064E-01  e=2.735E-03  Escherichia coli K-12
  6ohc-assembly2_D  TM=8.787E-01  e=2.735E-03  Escherichia coli K-12
  3ls9-assembly1_B  TM=8.877E-01  e=2.929E-03  Paenarthrobacter aurescens
  4lh8-assembly1_A  TM=8.829E-01  e=4.130E-03  Paenarthrobacter aurescens
  4f0l-assembly1_A  TM=8.705E-01  e=1.009E-02  Brucella abortus 2308

Secondary structure (DSSP, 8-state):
--S-STT-EEE---S--HHHHHHHHHHT-EEE--HHHHHHTT-----HHHHHHTTPPPP-SS------